Protein AF-A0A526PWU8-F1 (afdb_monomer_lite)

Foldseek 3Di:
DLCVVQVADPVLLVVLVDVQQDDDDDDDDDDDHFLPQDDDDDDDDRVVVSVVVVVLVVVVCVVVVVVVQGSNDPVSVSNSLSVQLSCCCVVVVDDSHNSPLSSVCVVLPVVRSSVVVVVVVVPDD

pLDDT: mean 73.17, std 18.89, range [35.84, 96.38]

Structure (mmCIF, N/CA/C/O backbone):
data_AF-A0A526PWU8-F1
#
_entry.id   AF-A0A526PWU8-F1
#
loop_
_atom_site.group_PDB
_atom_site.id
_atom_site.type_symbol
_atom_site.label_atom_id
_atom_site.label_alt_id
_atom_site.label_comp_id
_atom_site.label_asym_id
_atom_site.label_entity_id
_atom_site.label_seq_id
_atom_site.pdbx_PDB_ins_code
_atom_site.Cartn_x
_atom_site.Cartn_y
_atom_site.Cartn_z
_atom_site.occupancy
_atom_site.B_iso_or_equiv
_atom_site.auth_seq_id
_atom_site.auth_comp_id
_atom_site.auth_asym_id
_atom_site.auth_atom_id
_atom_site.pdbx_PDB_model_num
ATOM 1 N N . ARG A 1 1 ? -15.198 -8.982 1.506 1.00 78.94 1 ARG A N 1
ATOM 2 C CA . ARG A 1 1 ? -15.001 -7.633 2.099 1.00 78.94 1 ARG A CA 1
ATOM 3 C C . ARG A 1 1 ? -14.085 -6.781 1.226 1.00 78.94 1 ARG A C 1
ATOM 5 O O . ARG A 1 1 ? -14.590 -5.815 0.687 1.00 78.94 1 ARG A O 1
ATOM 12 N N . ALA A 1 2 ? -12.819 -7.158 1.005 1.00 84.00 2 ALA A N 1
ATOM 13 C CA . ALA A 1 2 ? -11.899 -6.387 0.153 1.00 84.00 2 ALA A CA 1
ATOM 14 C C . ALA A 1 2 ? -12.411 -6.175 -1.291 1.00 84.00 2 ALA A C 1
ATOM 16 O O . ALA A 1 2 ? -12.413 -5.049 -1.766 1.00 84.00 2 ALA A O 1
ATOM 17 N N . GLU A 1 3 ? -12.932 -7.211 -1.957 1.00 87.31 3 GLU A N 1
ATOM 18 C CA . GLU A 1 3 ? -13.526 -7.072 -3.302 1.00 87.31 3 GLU A CA 1
ATOM 19 C C . GLU A 1 3 ? -14.663 -6.047 -3.346 1.00 87.31 3 GLU A C 1
ATOM 21 O O . GLU A 1 3 ? -14.628 -5.131 -4.153 1.00 87.31 3 GLU A O 1
ATOM 26 N N . GLN A 1 4 ? -15.633 -6.145 -2.435 1.00 88.94 4 GLN A N 1
ATOM 27 C CA . GLN A 1 4 ? -16.735 -5.179 -2.345 1.00 88.94 4 GLN A CA 1
ATOM 28 C C . GLN A 1 4 ? -16.242 -3.761 -2.022 1.00 88.94 4 GLN A C 1
ATOM 30 O O . GLN A 1 4 ? -16.805 -2.791 -2.512 1.00 88.94 4 GLN A O 1
ATOM 35 N N . LYS A 1 5 ? -15.191 -3.641 -1.203 1.00 91.31 5 LYS A N 1
ATOM 36 C CA . LYS A 1 5 ? -14.619 -2.360 -0.769 1.00 91.31 5 LYS A CA 1
ATOM 37 C C . LYS A 1 5 ? -13.833 -1.657 -1.881 1.00 91.31 5 LYS A C 1
ATOM 39 O O . LYS A 1 5 ? -13.864 -0.436 -1.954 1.00 91.31 5 LYS A O 1
ATOM 44 N N . TYR A 1 6 ? -13.132 -2.414 -2.724 1.00 92.75 6 TYR A N 1
ATOM 45 C CA . TYR A 1 6 ? -12.161 -1.878 -3.688 1.00 92.75 6 TYR A CA 1
ATOM 46 C C . TYR A 1 6 ? -12.539 -2.110 -5.159 1.00 92.75 6 TYR A C 1
ATOM 48 O O . TYR A 1 6 ? -11.911 -1.554 -6.064 1.00 92.75 6 TYR A O 1
ATOM 56 N N . GLY A 1 7 ? -13.567 -2.921 -5.415 1.00 90.81 7 GLY A N 1
ATOM 57 C CA . GLY A 1 7 ? -14.019 -3.299 -6.755 1.00 90.81 7 GLY A CA 1
ATOM 58 C C . GLY A 1 7 ? -13.056 -4.232 -7.496 1.00 90.81 7 GLY A C 1
ATOM 59 O O . GLY A 1 7 ? -13.174 -4.388 -8.707 1.00 90.81 7 GLY A O 1
ATOM 60 N N . VAL A 1 8 ? -12.082 -4.820 -6.798 1.00 90.50 8 VAL A N 1
ATOM 61 C CA . VAL A 1 8 ? -11.079 -5.725 -7.376 1.00 90.50 8 VAL A CA 1
ATOM 62 C C . VAL A 1 8 ? -11.532 -7.167 -7.141 1.00 90.50 8 VAL A C 1
ATOM 64 O O . VAL A 1 8 ? -11.701 -7.541 -5.976 1.00 90.50 8 VAL A O 1
ATOM 67 N N . PRO A 1 9 ? -11.719 -7.991 -8.190 1.00 89.31 9 PRO A N 1
ATOM 68 C CA . PRO A 1 9 ? -12.266 -9.333 -8.032 1.00 89.31 9 PRO A CA 1
ATOM 69 C C . PRO A 1 9 ? -11.442 -10.198 -7.074 1.00 89.31 9 PRO A C 1
ATOM 71 O O . PRO A 1 9 ? -10.207 -10.175 -7.110 1.00 89.31 9 PRO A O 1
ATOM 74 N N . VAL A 1 10 ? -12.107 -11.026 -6.260 1.00 81.56 10 VAL A N 1
ATOM 75 C CA . VAL A 1 10 ? -11.420 -11.959 -5.340 1.00 81.56 10 VAL A CA 1
ATOM 76 C C . VAL A 1 10 ? -10.336 -12.794 -6.037 1.00 81.56 10 VAL A C 1
ATOM 78 O O . VAL A 1 10 ? -9.242 -12.892 -5.475 1.00 81.56 10 VAL A O 1
ATOM 81 N N . PRO A 1 11 ? -10.551 -13.356 -7.247 1.00 82.31 11 PRO A N 1
ATOM 82 C CA . PRO A 1 11 ? -9.510 -14.109 -7.944 1.00 82.31 11 PRO A CA 1
ATOM 83 C C . PRO A 1 11 ? -8.232 -13.303 -8.198 1.00 82.31 11 PRO A C 1
ATOM 85 O O . PRO A 1 11 ? -7.144 -13.855 -8.065 1.00 82.31 11 PRO A O 1
ATOM 88 N N . VAL A 1 12 ? -8.347 -12.003 -8.491 1.00 79.81 12 VAL A N 1
ATOM 89 C CA . VAL A 1 12 ? -7.199 -11.104 -8.704 1.00 79.81 12 VAL A CA 1
ATOM 90 C C . VAL A 1 12 ? -6.416 -10.929 -7.406 1.00 79.81 12 VAL A C 1
ATOM 92 O O . VAL A 1 12 ? -5.203 -11.138 -7.372 1.00 79.81 12 VAL A O 1
ATOM 95 N N . LEU A 1 13 ? -7.119 -10.631 -6.308 1.00 80.19 13 LEU A N 1
ATOM 96 C CA . LEU A 1 13 ? -6.516 -10.488 -4.979 1.00 80.19 13 LEU A CA 1
ATOM 97 C C . LEU A 1 13 ? -5.796 -11.773 -4.557 1.00 80.19 13 LEU A C 1
ATOM 99 O O . LEU A 1 13 ? -4.666 -11.737 -4.068 1.00 80.19 13 LEU A O 1
ATOM 103 N N . MET A 1 14 ? -6.438 -12.921 -4.773 1.00 78.88 14 MET A N 1
ATOM 104 C CA . MET A 1 14 ? -5.879 -14.227 -4.433 1.00 78.88 14 MET A CA 1
ATOM 105 C C . MET A 1 14 ? -4.725 -14.625 -5.347 1.00 78.88 14 MET A C 1
ATOM 107 O O . MET A 1 14 ? -3.791 -15.260 -4.866 1.00 78.88 14 MET A O 1
ATOM 111 N N . ALA A 1 15 ? -4.734 -14.238 -6.624 1.00 77.69 15 ALA A N 1
ATOM 112 C CA . ALA A 1 15 ? -3.614 -14.464 -7.530 1.00 77.69 15 ALA A CA 1
ATOM 113 C C . ALA A 1 15 ? -2.361 -13.717 -7.058 1.00 77.69 15 ALA A C 1
ATOM 115 O O . ALA A 1 15 ? -1.297 -14.330 -6.962 1.00 77.69 15 ALA A O 1
ATOM 116 N N . THR A 1 16 ? -2.496 -12.441 -6.676 1.00 71.56 16 THR A N 1
ATOM 117 C CA . THR A 1 16 ? -1.396 -11.669 -6.080 1.00 71.56 16 THR A CA 1
ATOM 118 C C . THR A 1 16 ? -0.931 -12.324 -4.782 1.00 71.56 16 THR A C 1
ATOM 120 O O . THR A 1 16 ? 0.226 -12.710 -4.672 1.00 71.56 16 THR A O 1
ATOM 123 N N . VAL A 1 17 ? -1.830 -12.568 -3.825 1.00 72.50 17 VAL A N 1
ATOM 124 C CA . VAL A 1 17 ? -1.449 -13.161 -2.532 1.00 72.50 17 VAL A CA 1
ATOM 125 C C . VAL A 1 17 ? -0.791 -14.534 -2.695 1.00 72.50 17 VAL A C 1
ATOM 127 O O . VAL A 1 17 ? 0.216 -14.794 -2.048 1.00 72.50 17 VAL A O 1
ATOM 130 N N . ARG A 1 18 ? -1.296 -15.397 -3.586 1.00 70.38 18 ARG A N 1
ATOM 131 C CA . ARG A 1 18 ? -0.736 -16.732 -3.854 1.00 70.38 18 ARG A CA 1
ATOM 132 C C . ARG A 1 18 ? 0.637 -16.668 -4.513 1.00 70.38 18 ARG A C 1
ATOM 134 O O . ARG A 1 18 ? 1.509 -17.478 -4.188 1.00 70.38 18 ARG A O 1
ATOM 141 N N . LYS A 1 19 ? 0.819 -15.751 -5.466 1.00 66.69 19 LYS A N 1
ATOM 142 C CA . LYS A 1 19 ? 2.104 -15.531 -6.134 1.00 66.69 19 LYS A CA 1
ATOM 143 C C . LYS A 1 19 ? 3.153 -15.076 -5.126 1.00 66.69 19 LYS A C 1
ATOM 145 O O . LYS A 1 19 ? 4.264 -15.600 -5.124 1.00 66.69 19 LYS A O 1
ATOM 150 N N . GLU A 1 20 ? 2.756 -14.182 -4.233 1.00 61.22 20 GLU A N 1
ATOM 151 C CA . GLU A 1 20 ? 3.631 -13.605 -3.224 1.00 61.22 20 GLU A CA 1
ATOM 152 C C . GLU A 1 20 ? 3.865 -14.517 -2.002 1.00 61.22 20 GLU A C 1
ATOM 154 O O . GLU A 1 20 ? 4.917 -14.457 -1.366 1.00 61.22 20 GLU A O 1
ATOM 159 N N . SER A 1 21 ? 2.921 -15.402 -1.662 1.00 57.25 21 SER A N 1
ATOM 160 C CA . SER A 1 21 ? 3.052 -16.324 -0.524 1.00 57.25 21 SER A CA 1
ATOM 161 C C . SER A 1 21 ? 3.896 -17.564 -0.831 1.00 57.25 21 SER A C 1
ATOM 163 O O . SER A 1 21 ? 4.209 -18.320 0.085 1.00 57.25 21 SER A O 1
ATOM 165 N N . GLY A 1 22 ? 4.252 -17.798 -2.099 1.00 52.75 22 GLY A N 1
ATOM 166 C CA . GLY A 1 22 ? 5.126 -18.893 -2.515 1.00 52.75 22 GLY A CA 1
ATOM 167 C C . GLY A 1 22 ? 4.558 -20.278 -2.191 1.00 52.75 22 GLY A C 1
ATOM 168 O O . GLY A 1 22 ? 4.898 -20.890 -1.180 1.00 52.75 22 GLY A O 1
ATOM 169 N N . PHE A 1 23 ? 3.727 -20.818 -3.081 1.00 41.94 23 PHE A N 1
ATOM 170 C CA . PHE A 1 23 ? 3.317 -22.225 -3.044 1.00 41.94 23 PHE A CA 1
ATOM 171 C C . PHE A 1 23 ? 4.574 -23.123 -3.118 1.00 41.94 23 PHE A C 1
ATOM 173 O O . PHE A 1 23 ? 5.199 -23.223 -4.172 1.00 41.94 23 PHE A O 1
ATOM 180 N N . LYS A 1 24 ? 4.986 -23.763 -2.014 1.00 46.44 24 LYS A N 1
ATOM 181 C CA . LYS A 1 24 ? 6.029 -24.803 -2.033 1.00 46.44 24 LYS A CA 1
ATOM 182 C C . LYS A 1 24 ? 5.390 -26.177 -1.894 1.00 46.44 24 LYS A C 1
ATOM 184 O O . LYS A 1 24 ? 5.025 -26.577 -0.797 1.00 46.44 24 LYS A O 1
ATOM 189 N N . SER A 1 25 ? 5.367 -26.923 -2.991 1.00 37.75 25 SER A N 1
ATOM 190 C CA . SER A 1 25 ? 5.422 -28.382 -2.951 1.00 37.75 25 SER A CA 1
ATOM 191 C C . SER A 1 25 ? 6.867 -28.789 -3.282 1.00 37.75 25 SER A C 1
ATOM 193 O O . SER A 1 25 ? 7.244 -28.852 -4.444 1.00 37.75 25 SER A O 1
ATOM 195 N N . ASN A 1 26 ? 7.697 -28.982 -2.249 1.00 38.25 26 ASN A N 1
ATOM 196 C CA . ASN A 1 26 ? 8.969 -29.734 -2.271 1.00 38.25 26 ASN A CA 1
ATOM 197 C C . ASN A 1 26 ? 10.193 -29.271 -3.101 1.00 38.25 26 ASN A C 1
ATOM 199 O O . ASN A 1 26 ? 10.957 -30.099 -3.583 1.00 38.25 26 ASN A O 1
ATOM 203 N N . ALA A 1 27 ? 10.532 -27.981 -3.114 1.00 37.31 27 ALA A N 1
ATOM 204 C CA . ALA A 1 27 ? 11.926 -27.558 -3.336 1.00 37.31 27 ALA A CA 1
ATOM 205 C C . ALA A 1 27 ? 12.277 -26.425 -2.365 1.00 37.31 27 ALA A C 1
ATOM 207 O O . ALA A 1 27 ? 11.415 -25.610 -2.037 1.00 37.31 27 ALA A O 1
ATOM 208 N N . ARG A 1 28 ? 13.511 -26.355 -1.850 1.00 46.47 28 AR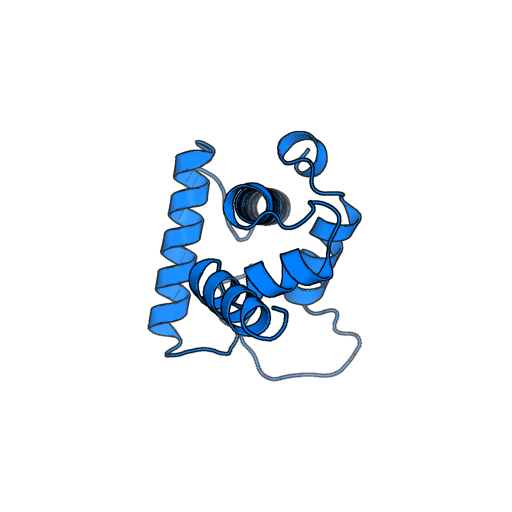G A N 1
ATOM 209 C CA . ARG A 1 28 ? 13.979 -25.242 -1.000 1.00 46.47 28 ARG A CA 1
ATOM 210 C C . ARG A 1 28 ? 14.653 -24.152 -1.862 1.00 46.47 28 ARG A C 1
ATOM 212 O O . ARG A 1 28 ? 15.850 -24.257 -2.082 1.00 46.47 28 ARG A O 1
ATOM 219 N N . PRO A 1 29 ? 13.961 -23.075 -2.288 1.00 40.81 29 PRO A N 1
ATOM 220 C CA . PRO A 1 29 ? 14.620 -21.847 -2.730 1.00 40.81 29 PRO A CA 1
ATOM 221 C C . PRO A 1 29 ? 15.120 -21.014 -1.530 1.00 40.81 29 PRO A C 1
ATOM 223 O O . PRO A 1 29 ? 14.491 -21.075 -0.458 1.00 40.81 29 PRO A O 1
ATOM 226 N N . PRO A 1 30 ? 16.223 -20.251 -1.698 1.00 42.00 30 PRO A N 1
ATOM 227 C CA . PRO A 1 30 ? 16.842 -19.426 -0.658 1.00 42.00 30 PRO A CA 1
ATOM 228 C C . PRO A 1 30 ? 15.914 -18.278 -0.208 1.00 42.00 30 PRO A C 1
ATOM 230 O O . PRO A 1 30 ? 15.068 -17.802 -0.960 1.00 42.00 30 PRO A O 1
ATOM 233 N N . ARG A 1 31 ? 16.019 -17.894 1.071 1.00 48.88 31 ARG A N 1
ATOM 234 C CA . ARG A 1 31 ? 15.064 -17.049 1.828 1.00 48.88 31 ARG A CA 1
ATOM 235 C C . ARG A 1 31 ? 15.029 -15.595 1.320 1.00 48.88 31 ARG A C 1
ATOM 237 O O . ARG A 1 31 ? 16.102 -15.052 1.118 1.00 48.88 31 ARG A O 1
ATOM 244 N N . THR A 1 32 ? 13.841 -14.967 1.258 1.00 45.06 32 THR A N 1
ATOM 245 C CA . THR A 1 32 ? 13.369 -13.811 2.079 1.00 45.06 32 THR A CA 1
ATOM 246 C C . THR A 1 32 ? 11.852 -13.575 1.799 1.00 45.06 32 THR A C 1
ATOM 248 O O . THR A 1 32 ? 11.385 -13.947 0.731 1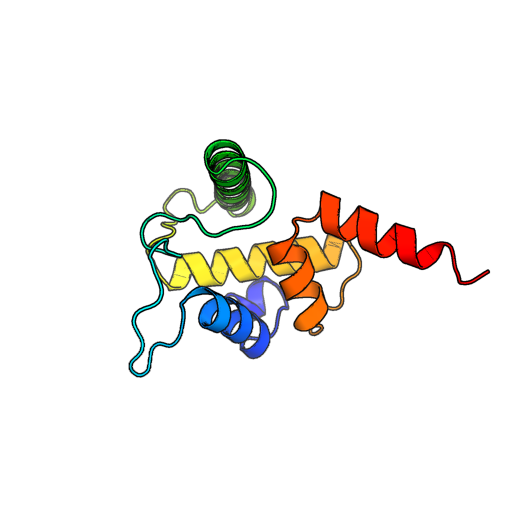.00 45.06 32 THR A O 1
ATOM 251 N N . LYS A 1 33 ? 11.025 -13.184 2.789 1.00 49.22 33 LYS A N 1
ATOM 252 C CA . LYS A 1 33 ? 9.587 -13.583 2.900 1.00 49.22 33 LYS A CA 1
ATOM 253 C C . LYS A 1 33 ? 8.566 -12.493 2.511 1.00 49.22 33 LYS A C 1
ATOM 255 O O . LYS A 1 33 ? 8.915 -11.336 2.605 1.00 49.22 33 LYS A O 1
ATOM 260 N N . LEU A 1 34 ? 7.297 -12.840 2.213 1.00 48.72 34 LEU A N 1
ATOM 261 C CA . LEU A 1 34 ? 6.120 -11.942 2.324 1.00 48.72 34 LEU A CA 1
ATOM 262 C C . LEU A 1 34 ? 5.220 -12.379 3.513 1.00 48.72 34 LEU A C 1
ATOM 264 O O . LEU A 1 34 ? 5.021 -13.571 3.728 1.00 48.72 34 LEU A O 1
ATOM 268 N N . LEU A 1 35 ? 4.701 -11.418 4.296 1.00 55.25 35 LEU A N 1
ATOM 269 C CA . LEU A 1 35 ? 3.804 -11.538 5.476 1.00 55.25 35 LEU A CA 1
ATOM 270 C C . LEU A 1 35 ? 4.329 -12.292 6.711 1.00 55.25 35 LEU A C 1
ATOM 272 O O . LEU A 1 35 ? 3.591 -12.589 7.647 1.00 55.25 35 LEU A O 1
ATOM 276 N N . GLY A 1 36 ? 5.641 -12.467 6.791 1.00 48.84 36 GLY A N 1
ATOM 277 C CA . GLY A 1 36 ? 6.340 -12.584 8.065 1.00 48.84 36 GLY A CA 1
ATOM 278 C C . GLY A 1 36 ? 7.684 -11.881 7.959 1.00 48.84 36 GLY A C 1
ATOM 279 O O . GLY A 1 36 ? 8.659 -12.600 7.812 1.00 48.84 36 GLY A O 1
ATOM 280 N N . PHE A 1 37 ? 7.674 -10.531 7.996 1.00 49.22 37 PHE A N 1
ATOM 281 C CA . PHE A 1 37 ? 8.753 -9.515 7.821 1.00 49.22 37 PHE A CA 1
ATOM 282 C C . PHE A 1 37 ? 9.374 -9.398 6.400 1.00 49.22 37 PHE A C 1
ATOM 284 O O . PHE A 1 37 ? 10.227 -10.177 6.025 1.00 49.22 37 PHE A O 1
ATOM 291 N N . ILE A 1 38 ? 8.958 -8.449 5.552 1.00 51.12 38 ILE A N 1
ATOM 292 C CA . ILE A 1 38 ? 9.088 -8.591 4.081 1.00 51.12 38 ILE A CA 1
ATOM 293 C C . ILE A 1 38 ? 10.429 -8.115 3.471 1.00 51.12 38 ILE A C 1
ATOM 295 O O . ILE A 1 38 ? 10.706 -6.922 3.558 1.00 51.12 38 ILE A O 1
ATOM 299 N N . PRO A 1 39 ? 11.221 -8.964 2.772 1.00 48.38 39 PRO A N 1
ATOM 300 C CA . PRO A 1 39 ? 11.864 -8.513 1.515 1.00 48.38 39 PRO A CA 1
ATOM 301 C C . PRO A 1 39 ? 11.926 -9.560 0.375 1.00 48.38 39 PRO A C 1
ATOM 303 O O . PRO A 1 39 ? 12.250 -10.721 0.625 1.00 48.38 39 PRO A O 1
ATOM 306 N N . TRP A 1 40 ? 11.765 -9.152 -0.899 1.00 49.91 40 TRP A N 1
ATOM 307 C CA . TRP A 1 40 ? 12.185 -9.956 -2.071 1.00 49.91 40 TRP A CA 1
ATOM 308 C C . TRP A 1 40 ? 12.422 -9.102 -3.353 1.00 49.91 40 TRP A C 1
ATOM 310 O O . TRP A 1 40 ? 11.668 -8.173 -3.607 1.00 49.91 40 TRP A O 1
ATOM 320 N N . LYS A 1 41 ? 13.519 -9.370 -4.098 1.00 44.50 41 LYS A N 1
ATOM 321 C CA . LYS A 1 41 ? 14.167 -8.548 -5.179 1.00 44.50 41 LYS A CA 1
ATOM 322 C C . LYS A 1 41 ? 13.407 -8.533 -6.535 1.00 44.50 41 LYS A C 1
ATOM 324 O O . LYS A 1 41 ? 12.645 -9.463 -6.777 1.00 44.50 41 LYS A O 1
ATOM 329 N N . HIS A 1 42 ? 13.605 -7.617 -7.511 1.00 41.53 42 HIS A N 1
ATOM 330 C CA . HIS A 1 42 ? 14.528 -6.475 -7.799 1.00 41.53 42 HIS A CA 1
ATOM 331 C C . HIS A 1 42 ? 13.674 -5.186 -7.988 1.00 41.53 42 HIS A C 1
ATOM 333 O O . HIS A 1 42 ? 12.602 -5.296 -8.562 1.00 41.53 42 HIS A O 1
ATOM 339 N N . VAL A 1 43 ? 14.018 -3.976 -7.505 1.00 41.72 43 VAL A N 1
ATOM 340 C CA . VAL A 1 43 ? 15.067 -3.041 -7.989 1.00 41.72 43 VAL A CA 1
ATOM 341 C C . VAL A 1 43 ? 15.589 -2.160 -6.825 1.00 41.72 43 VAL A C 1
ATOM 343 O O . VAL A 1 43 ? 14.803 -1.511 -6.146 1.00 41.72 43 VAL A O 1
ATOM 346 N N . SER A 1 44 ? 16.923 -2.117 -6.668 1.00 48.50 44 SER A N 1
ATOM 347 C CA . SER A 1 44 ? 17.749 -1.219 -5.820 1.00 48.50 44 SER A CA 1
ATOM 348 C C . SER A 1 44 ? 17.640 -1.357 -4.286 1.00 48.50 44 SER A C 1
ATOM 350 O O . SER A 1 44 ? 16.552 -1.416 -3.742 1.00 48.50 44 SER A O 1
ATOM 352 N N . SER A 1 45 ? 18.814 -1.460 -3.630 1.00 51.12 45 SER A N 1
ATOM 353 C CA . SER A 1 45 ? 19.121 -1.748 -2.203 1.00 51.12 45 SER A CA 1
ATOM 354 C C . SER A 1 45 ? 17.962 -2.210 -1.291 1.00 51.12 45 SER A C 1
ATOM 356 O O . SER A 1 45 ? 16.983 -1.507 -1.069 1.00 51.12 45 SER A O 1
ATOM 358 N N . ALA A 1 46 ? 18.105 -3.388 -0.665 1.00 53.97 46 ALA A N 1
ATOM 359 C CA . ALA A 1 46 ? 17.080 -3.985 0.209 1.00 53.97 46 ALA A CA 1
ATOM 360 C C . ALA A 1 46 ? 16.507 -3.015 1.268 1.00 53.97 46 ALA A C 1
ATOM 362 O O . ALA A 1 46 ? 15.319 -3.084 1.567 1.00 53.97 46 ALA A O 1
ATOM 363 N N . THR A 1 47 ? 17.331 -2.089 1.769 1.00 53.03 47 THR A N 1
ATOM 364 C CA . THR A 1 47 ? 16.949 -1.025 2.708 1.00 53.03 47 THR A CA 1
ATOM 365 C C . THR A 1 47 ? 15.982 0.003 2.108 1.00 53.03 47 THR A C 1
ATOM 367 O O . THR A 1 47 ? 15.013 0.381 2.761 1.00 53.03 47 THR A O 1
ATOM 370 N N . GLY A 1 48 ? 16.206 0.449 0.869 1.00 53.97 48 GLY A N 1
ATOM 371 C CA . GLY A 1 48 ? 15.342 1.436 0.213 1.00 53.97 48 GLY A CA 1
ATOM 372 C C . GLY A 1 48 ? 13.974 0.857 -0.150 1.00 53.97 48 GLY A C 1
ATOM 373 O O . GLY A 1 48 ? 12.950 1.506 0.045 1.00 53.97 48 GLY A O 1
ATOM 374 N N . TYR A 1 49 ? 13.935 -0.401 -0.597 1.00 57.09 49 TYR A N 1
ATOM 375 C CA . TYR A 1 49 ? 12.677 -1.091 -0.889 1.00 57.09 49 TYR A CA 1
ATOM 376 C C . TYR A 1 49 ? 11.857 -1.376 0.376 1.00 57.09 49 TYR A C 1
ATOM 378 O O . TYR A 1 49 ? 10.647 -1.153 0.382 1.00 57.09 49 TYR A O 1
ATOM 386 N N . SER A 1 50 ? 12.496 -1.807 1.474 1.00 57.28 50 SER A N 1
ATOM 387 C CA . SER A 1 50 ? 11.785 -1.977 2.747 1.00 57.28 50 SER A CA 1
ATOM 388 C C . SER A 1 50 ? 11.197 -0.657 3.244 1.00 57.28 50 SER A C 1
ATOM 390 O O . SER A 1 50 ? 10.054 -0.640 3.682 1.00 57.28 50 SER A O 1
ATOM 392 N N . GLN A 1 51 ? 11.921 0.458 3.088 1.00 62.34 51 GLN A N 1
ATOM 393 C CA . GLN A 1 51 ? 11.418 1.793 3.424 1.00 62.34 51 GLN A CA 1
ATOM 394 C C . GLN A 1 51 ? 10.253 2.231 2.527 1.00 62.34 51 GLN A C 1
ATOM 396 O O . GLN A 1 51 ? 9.280 2.784 3.030 1.00 62.34 51 GLN A O 1
ATOM 401 N N . ALA A 1 52 ? 10.314 1.964 1.218 1.00 65.44 52 ALA A N 1
ATOM 402 C CA . ALA A 1 52 ? 9.218 2.264 0.298 1.00 65.44 52 ALA A CA 1
ATOM 403 C C . ALA A 1 52 ? 7.954 1.470 0.663 1.00 65.44 52 ALA A C 1
ATOM 405 O O . ALA A 1 52 ? 6.874 2.047 0.761 1.00 65.44 52 ALA A O 1
ATOM 406 N N . LEU A 1 53 ? 8.099 0.174 0.953 1.00 70.00 53 LEU A N 1
ATOM 407 C CA . LEU A 1 53 ? 7.002 -0.659 1.446 1.00 70.00 53 LEU A CA 1
ATOM 408 C C . LEU A 1 53 ? 6.470 -0.187 2.801 1.00 70.00 53 LEU A C 1
ATOM 410 O O . LEU A 1 53 ? 5.260 -0.229 3.031 1.00 70.00 53 LEU A O 1
ATOM 414 N N . ASP A 1 54 ? 7.348 0.264 3.696 1.00 74.06 54 ASP A N 1
ATOM 415 C CA . ASP A 1 54 ? 6.946 0.835 4.978 1.00 74.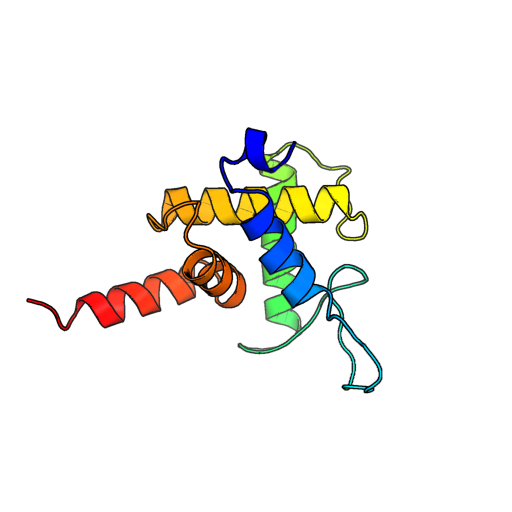06 54 ASP A CA 1
ATOM 416 C C . ASP A 1 54 ? 6.143 2.120 4.804 1.00 74.06 54 ASP A C 1
ATOM 418 O O . ASP A 1 54 ? 5.083 2.261 5.420 1.00 74.06 54 ASP A O 1
ATOM 422 N N . GLY A 1 55 ? 6.572 2.988 3.888 1.00 81.94 55 GLY A N 1
ATOM 423 C CA . GLY A 1 55 ? 5.828 4.173 3.476 1.00 81.94 55 GLY A CA 1
ATOM 424 C C . GLY A 1 55 ? 4.461 3.825 2.888 1.00 81.94 55 GLY A C 1
ATOM 425 O O . GLY A 1 55 ? 3.450 4.358 3.336 1.00 81.94 55 GLY A O 1
ATOM 426 N N . THR A 1 56 ? 4.394 2.878 1.948 1.00 85.38 56 THR A N 1
ATOM 427 C CA . THR A 1 56 ? 3.130 2.455 1.321 1.00 85.38 56 THR A CA 1
ATOM 428 C C . THR A 1 56 ? 2.171 1.812 2.324 1.00 85.38 56 THR A C 1
ATOM 430 O O . THR A 1 56 ? 0.966 2.047 2.269 1.00 85.38 56 THR A O 1
ATOM 433 N N . TRP A 1 57 ? 2.673 1.027 3.276 1.00 86.19 57 TRP A N 1
ATOM 434 C CA . TRP A 1 57 ? 1.837 0.464 4.334 1.00 86.19 57 TRP A CA 1
ATOM 435 C C . TRP A 1 57 ? 1.327 1.531 5.301 1.00 86.19 57 TRP A C 1
ATOM 437 O O . TRP A 1 57 ? 0.161 1.500 5.682 1.00 86.19 57 TRP A O 1
ATOM 447 N N . SER A 1 58 ? 2.182 2.478 5.691 1.00 89.00 58 SER A N 1
ATOM 448 C CA . SER A 1 58 ? 1.772 3.608 6.526 1.00 89.00 58 SER A CA 1
ATOM 449 C C . SER A 1 58 ? 0.702 4.444 5.820 1.00 89.00 58 SER A C 1
ATOM 451 O O . SER A 1 58 ? -0.309 4.793 6.430 1.00 89.00 58 SER A O 1
ATOM 453 N N . GLN A 1 59 ? 0.862 4.670 4.513 1.00 91.81 59 GLN A N 1
ATOM 454 C CA . GLN A 1 59 ? -0.144 5.319 3.681 1.00 91.81 59 GLN A CA 1
ATOM 455 C C . GLN A 1 59 ? -1.462 4.537 3.679 1.00 91.81 59 GLN A C 1
ATOM 457 O O . GLN A 1 59 ? -2.509 5.133 3.907 1.00 91.81 59 GLN A O 1
ATOM 462 N N . TYR A 1 60 ? -1.425 3.214 3.504 1.00 92.56 60 TYR A N 1
ATOM 463 C CA . TYR A 1 60 ? -2.614 2.366 3.619 1.00 92.56 60 TYR A CA 1
ATOM 464 C C . TYR A 1 60 ? -3.309 2.524 4.978 1.00 92.56 60 TYR A C 1
ATOM 466 O O . TYR A 1 60 ? -4.521 2.735 5.023 1.00 92.56 60 TYR A O 1
ATOM 474 N N . GLN A 1 61 ? -2.568 2.447 6.086 1.00 93.38 61 GLN A N 1
ATOM 475 C CA . GLN A 1 61 ? -3.144 2.580 7.429 1.00 93.38 61 GLN A CA 1
ATOM 476 C C . GLN A 1 61 ? -3.792 3.951 7.632 1.00 93.38 61 GLN A C 1
ATOM 478 O O . GLN A 1 61 ? -4.887 4.027 8.185 1.00 93.38 61 GLN A O 1
ATOM 483 N N . SER A 1 62 ? -3.141 5.004 7.137 1.00 96.38 62 SER A N 1
ATOM 484 C CA . SER A 1 62 ? -3.639 6.377 7.190 1.00 96.38 62 SER A CA 1
ATOM 485 C C . SER A 1 62 ? -4.911 6.558 6.361 1.00 96.38 62 SER A C 1
ATOM 487 O O . SER A 1 62 ? -5.941 6.971 6.887 1.00 96.38 62 SER A O 1
ATOM 489 N N . GLU A 1 63 ? -4.883 6.174 5.083 1.00 95.25 63 GLU A N 1
ATOM 490 C CA . GLU A 1 63 ? -6.006 6.370 4.160 1.00 95.25 63 GLU A CA 1
ATOM 491 C C . GLU A 1 63 ? -7.222 5.499 4.491 1.00 95.25 63 GLU A C 1
ATOM 493 O O . GLU A 1 63 ? -8.353 5.871 4.187 1.00 95.25 63 GLU A O 1
ATOM 498 N N . THR A 1 64 ? -7.012 4.333 5.105 1.00 94.31 64 THR A N 1
ATOM 499 C CA . THR A 1 64 ? -8.108 3.438 5.509 1.00 94.31 64 THR A CA 1
ATOM 500 C C . THR A 1 64 ? -8.555 3.635 6.956 1.00 94.31 64 THR A C 1
ATOM 502 O O . THR A 1 64 ? -9.530 3.010 7.373 1.00 94.31 64 THR A O 1
ATOM 505 N N . GLY A 1 65 ? -7.834 4.446 7.738 1.00 95.62 65 GLY A N 1
ATOM 506 C CA . GLY A 1 65 ? -8.016 4.575 9.186 1.00 95.62 65 GLY A CA 1
ATOM 507 C C . GLY A 1 65 ? -7.676 3.306 9.984 1.00 95.62 65 GLY A C 1
ATOM 508 O O . GLY A 1 65 ? -7.918 3.251 11.191 1.00 95.62 65 GLY A O 1
ATOM 509 N N . ASN A 1 66 ? -7.122 2.268 9.347 1.00 91.81 66 ASN A N 1
ATOM 510 C CA . ASN A 1 66 ? -6.857 0.971 9.967 1.00 91.81 66 ASN A CA 1
ATOM 511 C C . ASN A 1 66 ? -5.467 0.921 10.628 1.00 91.81 66 ASN A C 1
ATOM 513 O O . ASN A 1 66 ? -4.595 0.128 10.266 1.00 91.81 66 ASN A O 1
ATOM 517 N N . TRP A 1 67 ? -5.253 1.761 11.640 1.00 92.38 67 TRP A N 1
ATOM 518 C CA . TRP A 1 67 ? -3.981 1.843 12.375 1.00 92.38 67 TRP A CA 1
ATOM 519 C C . TRP A 1 67 ? -3.600 0.545 13.101 1.00 92.38 67 TRP A C 1
ATOM 521 O O . TRP A 1 67 ? -2.421 0.279 13.325 1.00 92.38 67 TRP A O 1
ATOM 531 N N . ALA A 1 68 ? -4.583 -0.297 13.428 1.00 92.50 68 ALA A N 1
ATOM 532 C CA . ALA A 1 68 ? -4.365 -1.594 14.063 1.00 92.50 68 ALA A CA 1
ATOM 533 C C . ALA A 1 68 ? -4.029 -2.725 13.070 1.00 92.50 68 ALA A C 1
ATOM 535 O O . ALA A 1 68 ? -3.750 -3.846 13.516 1.00 92.50 68 ALA A O 1
ATOM 536 N N . ALA A 1 69 ? -4.058 -2.457 11.757 1.00 87.06 69 ALA A N 1
ATOM 537 C CA . ALA A 1 69 ? -3.743 -3.437 10.724 1.00 87.06 69 ALA A CA 1
ATOM 538 C C . ALA A 1 69 ? -2.339 -4.009 10.911 1.00 87.06 69 ALA A C 1
ATOM 540 O O . ALA A 1 69 ? -1.371 -3.283 11.153 1.00 87.06 69 ALA A O 1
ATOM 541 N N . ARG A 1 70 ? -2.200 -5.323 10.728 1.00 78.38 70 ARG A N 1
ATOM 542 C CA . ARG A 1 70 ? -0.908 -6.009 10.823 1.00 78.38 70 ARG A CA 1
ATOM 543 C C . ARG A 1 70 ? -0.624 -6.744 9.529 1.00 78.38 70 ARG A C 1
ATOM 545 O O . ARG A 1 70 ? -1.374 -7.637 9.161 1.00 78.38 70 ARG A O 1
ATOM 552 N N . ARG A 1 71 ? 0.530 -6.478 8.909 1.00 74.25 71 ARG A N 1
ATOM 553 C CA . ARG A 1 71 ? 0.983 -7.203 7.701 1.00 74.25 71 ARG A CA 1
ATOM 554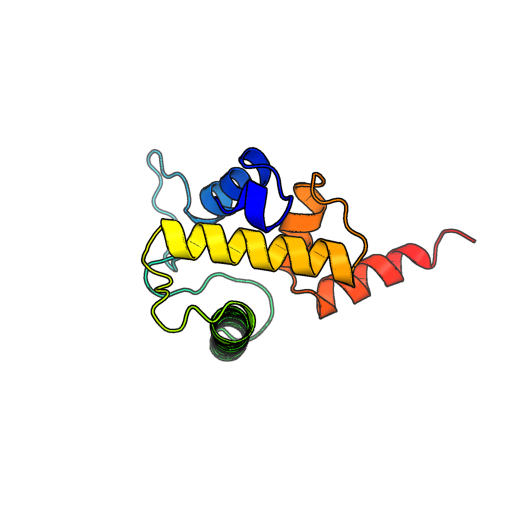 C C . ARG A 1 71 ? 0.995 -8.721 7.880 1.00 74.25 71 ARG A C 1
ATOM 556 O O . ARG A 1 71 ? 0.871 -9.458 6.920 1.00 74.25 71 ARG A O 1
ATOM 563 N N . THR A 1 72 ? 1.163 -9.206 9.104 1.00 68.75 72 THR A N 1
ATOM 564 C CA . THR A 1 72 ? 1.191 -10.642 9.410 1.00 68.75 72 THR A CA 1
ATOM 565 C C . THR A 1 72 ? -0.193 -11.288 9.479 1.00 68.75 72 THR A C 1
ATOM 567 O O . THR A 1 72 ? -0.291 -12.512 9.529 1.00 68.75 72 THR A O 1
ATOM 570 N N . ARG A 1 73 ? -1.278 -10.504 9.490 1.00 73.94 73 ARG A N 1
ATOM 571 C CA . ARG A 1 73 ? -2.649 -11.017 9.460 1.00 73.94 73 ARG A CA 1
ATOM 572 C C . ARG A 1 73 ? -3.109 -11.130 8.016 1.00 73.94 73 ARG A C 1
ATOM 574 O O . ARG A 1 73 ? -3.152 -10.141 7.293 1.00 73.94 73 ARG A O 1
ATOM 581 N N . PHE A 1 74 ? -3.522 -12.333 7.627 1.00 75.19 74 PHE A N 1
ATOM 582 C CA . PHE A 1 74 ? -3.988 -12.612 6.269 1.00 75.19 74 PHE A CA 1
ATOM 583 C C . PHE A 1 74 ? -5.087 -11.643 5.810 1.00 75.19 74 PHE A C 1
ATOM 585 O O . PHE A 1 74 ? -4.997 -11.086 4.723 1.00 75.19 74 PHE A O 1
ATOM 592 N N . ALA A 1 75 ? -6.085 -11.382 6.660 1.00 81.25 75 ALA A N 1
ATOM 593 C CA . ALA A 1 75 ? -7.181 -10.472 6.331 1.00 81.25 75 ALA A CA 1
ATOM 594 C C . ALA A 1 75 ? -6.703 -9.036 6.038 1.00 81.25 75 ALA A C 1
ATOM 596 O O . ALA A 1 75 ? -7.141 -8.445 5.054 1.00 81.25 75 ALA A O 1
ATOM 597 N N . ASP A 1 76 ? -5.778 -8.507 6.844 1.00 84.19 76 ASP A N 1
ATOM 598 C CA . ASP A 1 76 ? -5.230 -7.155 6.667 1.00 84.19 76 ASP A CA 1
ATOM 599 C C . ASP A 1 76 ? -4.340 -7.070 5.421 1.00 84.19 76 ASP A C 1
ATOM 601 O O . ASP A 1 76 ? -4.312 -6.049 4.741 1.00 84.19 76 ASP A O 1
ATOM 605 N N . ALA A 1 77 ? -3.632 -8.151 5.090 1.00 80.38 77 ALA A N 1
ATOM 606 C CA . ALA A 1 77 ? -2.825 -8.217 3.880 1.00 80.38 77 ALA A CA 1
ATOM 607 C C . ALA A 1 77 ? -3.679 -8.266 2.604 1.00 80.38 77 ALA A C 1
ATOM 609 O O . ALA A 1 77 ? -3.344 -7.616 1.618 1.00 80.38 77 ALA A O 1
ATOM 610 N N . VAL A 1 78 ? -4.796 -8.998 2.620 1.00 83.56 78 VAL A N 1
ATOM 611 C CA . VAL A 1 78 ? -5.751 -9.015 1.500 1.00 83.56 78 VAL A CA 1
ATOM 612 C C . VAL A 1 78 ? -6.416 -7.648 1.326 1.00 83.56 78 VAL A C 1
ATOM 614 O O . VAL A 1 78 ? -6.586 -7.202 0.192 1.00 83.56 78 VAL A O 1
ATOM 617 N N . ASP A 1 79 ? -6.769 -6.968 2.423 1.00 90.00 79 ASP A N 1
ATOM 618 C CA . ASP A 1 79 ? -7.322 -5.605 2.373 1.00 90.00 79 ASP A CA 1
ATOM 619 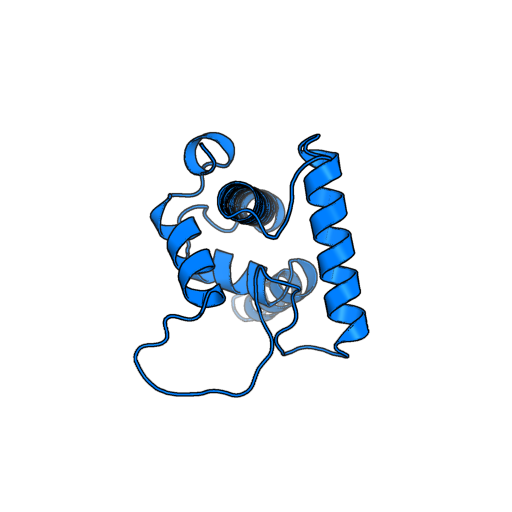C C . ASP A 1 79 ? -6.300 -4.614 1.798 1.00 90.00 79 ASP A C 1
ATOM 621 O O . ASP A 1 79 ? -6.634 -3.850 0.897 1.00 90.00 79 ASP A O 1
ATOM 625 N N . PHE A 1 80 ? -5.035 -4.706 2.223 1.00 88.94 80 PHE A N 1
ATOM 626 C CA . PHE A 1 80 ? -3.934 -3.915 1.671 1.00 88.94 80 PHE A CA 1
ATOM 627 C C . PHE A 1 80 ? -3.734 -4.131 0.166 1.00 88.94 80 PHE A C 1
ATOM 629 O O . PHE A 1 80 ? -3.629 -3.158 -0.577 1.00 88.94 80 PHE A O 1
ATOM 636 N N . VAL A 1 81 ? -3.712 -5.384 -0.305 1.00 87.38 81 VAL A N 1
ATOM 637 C CA . VAL A 1 81 ? -3.596 -5.687 -1.745 1.00 87.38 81 VAL A CA 1
ATOM 638 C C . VAL A 1 81 ? -4.792 -5.119 -2.513 1.00 87.38 81 VAL A C 1
ATOM 640 O O . VAL A 1 81 ? -4.615 -4.551 -3.588 1.00 87.38 81 VAL A O 1
ATOM 643 N N . GLY A 1 82 ? -6.001 -5.212 -1.951 1.00 91.81 82 GLY A N 1
ATOM 644 C CA . GLY A 1 82 ? -7.196 -4.609 -2.540 1.00 91.81 82 GLY A CA 1
ATOM 645 C C . GLY A 1 82 ? -7.101 -3.091 -2.655 1.00 91.81 82 GLY A C 1
ATOM 646 O O . GLY A 1 82 ? -7.339 -2.554 -3.735 1.00 91.81 82 GLY A O 1
ATOM 647 N N . TRP A 1 83 ? -6.682 -2.419 -1.582 1.00 94.75 83 TRP A N 1
ATOM 648 C CA . TRP A 1 83 ? -6.433 -0.977 -1.571 1.00 94.75 83 TRP A CA 1
ATOM 649 C C . TRP A 1 83 ? -5.370 -0.570 -2.595 1.00 94.75 83 TRP A C 1
ATOM 651 O O . TRP A 1 83 ? -5.553 0.393 -3.339 1.00 94.75 83 TRP A O 1
ATOM 661 N N . TYR A 1 84 ? -4.273 -1.322 -2.683 1.00 92.12 84 TYR A N 1
ATOM 662 C CA . TYR A 1 84 ? -3.204 -1.032 -3.632 1.00 92.12 84 TYR A CA 1
ATOM 663 C C . TYR A 1 84 ? -3.704 -1.130 -5.078 1.00 92.12 84 TYR A C 1
ATOM 665 O O . TYR A 1 84 ? -3.456 -0.242 -5.898 1.00 92.12 84 TYR A O 1
ATOM 673 N N . HIS A 1 85 ? -4.444 -2.194 -5.397 1.00 93.06 85 HIS A N 1
ATOM 674 C CA . HIS A 1 85 ? -4.997 -2.404 -6.733 1.00 93.06 85 HIS A CA 1
ATOM 675 C C . HIS A 1 85 ? -6.072 -1.376 -7.083 1.00 93.06 85 HIS A C 1
ATOM 677 O O . HIS A 1 85 ? -6.085 -0.908 -8.218 1.00 93.06 85 HIS A O 1
ATOM 683 N N . SER A 1 86 ? -6.908 -0.935 -6.133 1.00 95.06 86 SER A N 1
ATOM 684 C CA . SER A 1 86 ? -7.841 0.169 -6.408 1.00 95.06 86 SER A CA 1
ATOM 685 C C . SER A 1 86 ? -7.105 1.466 -6.715 1.00 95.06 86 SER A C 1
ATOM 687 O O . SER A 1 86 ? -7.420 2.123 -7.698 1.00 95.06 86 SER A O 1
ATOM 689 N N . LYS A 1 87 ? -6.064 1.801 -5.944 1.00 94.69 87 LYS A N 1
ATOM 690 C CA . LYS A 1 87 ? -5.253 3.002 -6.192 1.00 94.69 87 LYS A CA 1
ATOM 691 C C . LYS A 1 87 ? -4.529 2.914 -7.534 1.00 94.69 87 LYS A C 1
ATOM 693 O O . LYS A 1 87 ? -4.462 3.908 -8.247 1.00 94.69 87 LYS A O 1
ATOM 698 N N . THR A 1 88 ? -4.051 1.731 -7.913 1.00 92.94 88 THR A N 1
ATOM 699 C CA . THR A 1 88 ? -3.478 1.477 -9.244 1.00 92.94 88 THR A CA 1
ATOM 700 C C . THR A 1 88 ? -4.508 1.735 -10.338 1.00 92.94 88 THR A C 1
ATOM 702 O O . THR A 1 88 ? -4.229 2.470 -11.280 1.00 92.94 88 THR A O 1
ATOM 705 N N . ALA A 1 89 ? -5.710 1.176 -10.198 1.00 93.06 89 ALA A N 1
ATOM 706 C CA . ALA A 1 89 ? -6.778 1.364 -11.166 1.00 93.06 89 ALA A CA 1
ATOM 707 C C . ALA A 1 89 ? -7.179 2.839 -11.307 1.00 93.06 89 ALA A C 1
ATOM 709 O O . ALA A 1 89 ? -7.367 3.322 -12.419 1.00 93.06 89 ALA A O 1
ATOM 710 N N . ASP A 1 90 ? -7.243 3.564 -10.191 1.00 93.56 90 ASP A N 1
ATOM 711 C CA . ASP A 1 90 ? -7.675 4.962 -10.169 1.00 93.56 90 ASP A CA 1
ATOM 712 C C . ASP A 1 90 ? -6.593 5.933 -10.666 1.00 93.56 90 ASP A C 1
ATOM 714 O O . ASP A 1 90 ? -6.913 6.969 -11.242 1.00 93.56 90 ASP A O 1
ATOM 718 N N . THR A 1 91 ? -5.310 5.620 -10.461 1.00 91.31 91 THR A N 1
ATOM 719 C CA . THR A 1 91 ? -4.196 6.524 -10.819 1.00 91.31 91 THR A CA 1
ATOM 720 C C . THR A 1 91 ? -3.561 6.221 -12.172 1.00 91.31 91 THR A C 1
ATOM 722 O O . THR A 1 91 ? -3.009 7.123 -12.801 1.00 91.31 91 THR A O 1
ATOM 725 N N . LEU A 1 92 ? -3.617 4.965 -12.618 1.00 90.94 92 LEU A N 1
ATOM 726 C CA . LEU A 1 92 ? -2.951 4.488 -13.832 1.00 90.94 92 LEU A CA 1
ATOM 727 C C . LEU A 1 92 ? -3.939 3.959 -14.879 1.00 90.94 92 LEU A C 1
ATOM 729 O O . LEU A 1 92 ? -3.507 3.414 -15.891 1.00 90.94 92 LEU A O 1
ATOM 733 N N . SER A 1 93 ? -5.249 4.105 -14.644 1.00 91.94 93 SER A N 1
ATOM 734 C CA . SER A 1 93 ? -6.325 3.638 -15.533 1.00 91.94 93 SER A CA 1
ATOM 735 C C . SER A 1 93 ? -6.244 2.146 -15.882 1.00 91.94 93 SER A C 1
ATOM 737 O O . SER A 1 93 ? -6.744 1.713 -16.919 1.00 91.94 93 SER A O 1
ATOM 739 N N . VAL A 1 94 ? -5.620 1.343 -15.015 1.00 91.00 94 VAL A N 1
ATOM 740 C CA . VAL A 1 94 ? -5.558 -0.112 -15.174 1.00 91.00 94 VAL A CA 1
ATOM 741 C C . VAL A 1 94 ? -6.926 -0.703 -14.815 1.00 91.00 94 VAL A C 1
ATOM 743 O O . VAL A 1 94 ? -7.435 -0.430 -13.724 1.00 91.00 94 VAL A O 1
ATOM 746 N N . PRO A 1 95 ? -7.547 -1.531 -15.672 1.00 93.31 95 PRO A N 1
ATOM 747 C CA . PRO A 1 95 ? -8.815 -2.162 -15.334 1.00 93.31 95 PRO A CA 1
ATOM 748 C C . PRO A 1 95 ? -8.711 -2.997 -14.050 1.00 93.31 95 PRO A C 1
ATOM 750 O O . PRO A 1 95 ? -7.772 -3.766 -13.860 1.00 93.31 95 PRO A O 1
ATOM 753 N N . ARG A 1 96 ? -9.712 -2.900 -13.166 1.00 91.12 96 ARG A N 1
ATOM 754 C CA . ARG A 1 96 ? -9.735 -3.620 -11.873 1.00 91.12 96 ARG A CA 1
ATOM 755 C C . ARG A 1 96 ? -9.741 -5.150 -12.012 1.00 91.12 96 ARG A C 1
ATOM 757 O O . ARG A 1 96 ? -9.447 -5.853 -11.051 1.00 91.12 96 ARG A O 1
ATOM 764 N N . ASN A 1 97 ? -10.086 -5.663 -13.190 1.00 89.81 97 ASN A N 1
ATOM 765 C CA . ASN A 1 97 ? -10.055 -7.081 -13.553 1.00 89.81 97 ASN A CA 1
ATOM 766 C C . ASN A 1 97 ? -8.779 -7.491 -14.316 1.00 89.81 97 ASN A C 1
ATOM 768 O O . ASN A 1 97 ? -8.574 -8.685 -14.545 1.00 89.81 97 ASN A O 1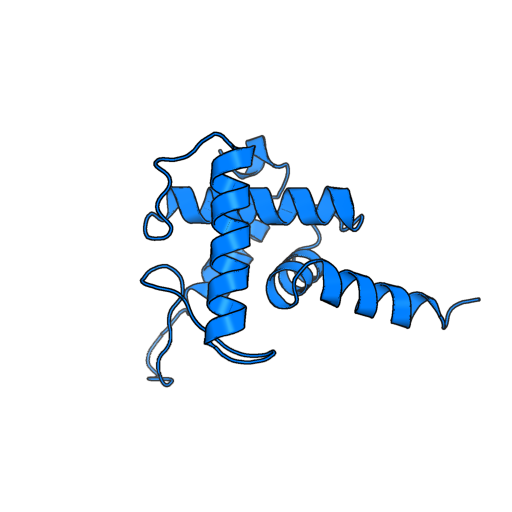
ATOM 772 N N . ASP A 1 98 ? -7.907 -6.548 -14.679 1.00 90.19 98 ASP A N 1
ATOM 773 C CA . ASP A 1 98 ? -6.643 -6.826 -15.359 1.00 90.19 98 ASP A CA 1
ATOM 774 C C . ASP A 1 98 ? -5.585 -7.273 -14.348 1.00 90.19 98 ASP A C 1
ATOM 776 O O . ASP A 1 98 ? -4.755 -6.511 -13.851 1.00 90.19 98 ASP A O 1
ATOM 780 N N . THR A 1 99 ? -5.641 -8.562 -14.020 1.00 85.00 99 THR A N 1
ATOM 781 C CA . THR A 1 99 ? -4.761 -9.176 -13.017 1.00 85.00 99 THR A CA 1
ATOM 782 C C . THR A 1 99 ? -3.285 -8.994 -13.357 1.00 85.00 99 THR A C 1
ATOM 784 O O . THR A 1 99 ? -2.470 -8.836 -12.450 1.00 85.00 99 THR A O 1
ATOM 787 N N . TYR A 1 100 ? -2.933 -9.025 -14.644 1.00 83.69 100 TYR A N 1
ATOM 788 C CA . TYR A 1 100 ? -1.547 -8.944 -15.085 1.00 83.69 100 TYR A CA 1
ATOM 789 C C . TYR A 1 100 ? -0.979 -7.548 -14.848 1.00 83.69 100 TYR A C 1
ATOM 791 O O . TYR A 1 100 ? 0.052 -7.412 -14.189 1.00 83.69 100 TYR A O 1
ATOM 799 N N . ASN A 1 101 ? -1.672 -6.513 -15.320 1.00 86.38 101 ASN A N 1
ATOM 800 C CA . ASN A 1 101 ? -1.208 -5.140 -15.161 1.00 86.38 101 ASN A CA 1
ATOM 801 C C . ASN A 1 101 ? -1.277 -4.665 -13.708 1.00 86.38 101 ASN A C 1
ATOM 803 O O . ASN A 1 101 ? -0.357 -3.991 -13.246 1.00 86.38 101 ASN A O 1
ATOM 807 N N . LEU A 1 102 ? -2.293 -5.085 -12.949 1.00 87.81 102 LEU A N 1
ATOM 808 C CA . LEU A 1 102 ? -2.358 -4.840 -11.507 1.00 87.81 102 LEU A CA 1
ATOM 809 C C . LEU A 1 102 ? -1.191 -5.505 -10.767 1.00 87.81 102 LEU A C 1
ATOM 811 O O . LEU A 1 102 ? -0.548 -4.880 -9.924 1.00 87.81 102 LEU A O 1
ATOM 815 N N . TYR A 1 103 ? -0.866 -6.755 -11.107 1.00 83.44 103 TYR A N 1
ATOM 816 C CA . TYR A 1 103 ? 0.292 -7.445 -10.540 1.00 83.44 103 TYR A CA 1
ATOM 817 C C . TYR A 1 103 ? 1.613 -6.765 -10.919 1.00 83.44 103 TYR A C 1
ATOM 819 O O . TYR A 1 103 ? 2.483 -6.587 -10.068 1.00 83.44 103 TYR A O 1
ATOM 827 N N . LEU A 1 104 ? 1.763 -6.345 -12.176 1.00 83.00 104 LEU A N 1
ATOM 828 C CA . LEU A 1 104 ? 2.973 -5.685 -12.658 1.00 83.00 104 LEU A CA 1
ATOM 829 C C . LEU A 1 104 ? 3.174 -4.313 -12.000 1.00 83.00 104 LEU A C 1
ATOM 831 O O . LEU A 1 104 ? 4.288 -3.983 -11.597 1.00 83.00 104 LEU A O 1
ATOM 835 N N . ALA A 1 105 ? 2.101 -3.540 -11.830 1.00 85.06 105 ALA A N 1
ATOM 836 C CA . ALA A 1 105 ? 2.135 -2.276 -11.105 1.00 85.06 105 ALA A CA 1
ATOM 837 C C . ALA A 1 105 ? 2.482 -2.472 -9.624 1.00 85.06 105 ALA A C 1
ATOM 839 O O . ALA A 1 105 ? 3.291 -1.718 -9.088 1.00 85.06 105 ALA A O 1
ATOM 840 N N . TYR A 1 106 ? 1.937 -3.512 -8.987 1.00 80.69 106 TYR A N 1
ATOM 841 C CA . TYR A 1 106 ? 2.300 -3.902 -7.622 1.00 80.69 106 TYR A CA 1
ATOM 842 C C . TYR A 1 106 ? 3.780 -4.284 -7.500 1.00 80.69 106 TYR A C 1
ATOM 844 O O . TYR A 1 106 ? 4.440 -3.906 -6.533 1.00 80.69 106 TYR A O 1
ATOM 852 N N . TYR A 1 107 ? 4.322 -4.985 -8.498 1.00 76.56 107 TYR A N 1
ATOM 853 C CA . TYR A 1 107 ? 5.719 -5.415 -8.513 1.00 76.56 107 TYR A CA 1
ATOM 854 C C . TYR A 1 107 ? 6.704 -4.255 -8.733 1.00 76.56 107 TYR A C 1
ATOM 856 O O . TYR A 1 107 ? 7.709 -4.150 -8.033 1.00 76.56 107 TYR A O 1
ATOM 864 N N . LEU A 1 108 ? 6.423 -3.374 -9.696 1.00 78.25 108 LEU A N 1
ATOM 865 C CA . LEU A 1 108 ? 7.309 -2.262 -10.063 1.00 78.25 108 LEU A CA 1
ATOM 866 C C . LEU A 1 108 ? 7.128 -1.024 -9.169 1.00 78.25 108 LEU A C 1
ATOM 868 O O . LEU A 1 108 ? 8.040 -0.205 -9.048 1.00 78.25 108 LEU A O 1
ATOM 872 N N . GLY A 1 109 ? 5.951 -0.864 -8.565 1.00 81.69 109 GLY A N 1
ATOM 873 C CA . GLY A 1 109 ? 5.498 0.388 -7.970 1.00 81.69 109 GLY A CA 1
ATOM 874 C C . GLY A 1 109 ? 4.876 1.337 -9.005 1.00 81.69 109 GLY A C 1
ATOM 875 O O . GLY A 1 109 ? 5.273 1.353 -10.173 1.00 81.69 109 GLY A O 1
ATOM 876 N N . TRP A 1 110 ? 3.935 2.187 -8.569 1.00 86.56 110 TRP A N 1
ATOM 877 C CA . TRP A 1 110 ? 3.189 3.104 -9.451 1.00 86.56 110 TRP A CA 1
ATOM 878 C C . TRP A 1 110 ? 4.081 3.979 -10.334 1.00 86.56 110 TRP A C 1
ATOM 880 O O . TRP A 1 110 ? 3.826 4.109 -11.528 1.00 86.56 110 TRP A O 1
ATOM 890 N N . THR A 1 111 ? 5.154 4.548 -9.777 1.00 85.50 111 THR A N 1
ATOM 891 C CA . THR A 1 111 ? 6.052 5.441 -10.525 1.00 85.50 111 THR A CA 1
ATOM 892 C C . THR A 1 111 ? 6.781 4.714 -11.650 1.00 85.50 111 THR A C 1
ATOM 894 O O . THR A 1 111 ? 6.841 5.222 -12.768 1.00 85.50 111 THR A O 1
ATOM 897 N N . ALA A 1 112 ? 7.353 3.539 -11.376 1.00 82.31 112 ALA A N 1
ATOM 898 C CA . ALA A 1 112 ? 8.114 2.798 -12.378 1.00 82.31 112 ALA A CA 1
ATOM 899 C C . ALA A 1 112 ? 7.188 2.182 -13.434 1.00 82.31 112 ALA A C 1
ATOM 901 O O . ALA A 1 112 ? 7.472 2.293 -14.625 1.00 82.31 112 ALA A O 1
ATOM 902 N N . TYR A 1 113 ? 6.044 1.632 -13.018 1.00 85.25 113 TYR A N 1
ATOM 903 C CA . TYR A 1 113 ? 5.018 1.134 -13.933 1.00 85.25 113 TYR A CA 1
ATOM 904 C C . TYR A 1 113 ? 4.468 2.241 -14.846 1.00 85.25 113 TYR A C 1
ATOM 906 O O . TYR A 1 113 ? 4.378 2.073 -16.062 1.00 85.25 113 TYR A O 1
ATOM 914 N N . GLY A 1 114 ? 4.164 3.413 -14.281 1.00 85.38 114 GLY A N 1
ATOM 915 C CA . GLY A 1 114 ? 3.691 4.573 -15.037 1.00 85.38 114 GLY A CA 1
ATOM 916 C C . GLY A 1 114 ? 4.725 5.114 -16.030 1.00 85.38 114 GLY A C 1
ATOM 917 O O . GLY A 1 114 ? 4.361 5.627 -17.084 1.00 85.38 114 GLY A O 1
ATOM 918 N N . ARG A 1 115 ? 6.025 4.989 -15.729 1.00 84.44 115 ARG A N 1
ATOM 919 C CA . ARG A 1 115 ? 7.099 5.336 -16.675 1.00 84.44 115 ARG A CA 1
ATOM 920 C C . ARG A 1 115 ? 7.232 4.308 -17.799 1.00 84.44 115 ARG A C 1
ATOM 922 O O . ARG A 1 115 ? 7.361 4.719 -18.944 1.00 84.44 115 ARG A O 1
ATOM 929 N N . GLY A 1 116 ? 7.183 3.012 -17.482 1.00 76.69 116 GLY A N 1
ATOM 930 C CA . GLY A 1 116 ? 7.255 1.935 -18.478 1.00 76.69 116 GLY A CA 1
ATOM 931 C C . GLY A 1 116 ? 6.089 1.980 -19.466 1.00 76.69 116 GLY A C 1
ATOM 932 O O . GLY A 1 116 ? 6.308 2.050 -20.667 1.00 76.69 116 GLY A O 1
ATOM 933 N N . SER A 1 117 ? 4.859 2.089 -18.954 1.00 64.62 117 SER A N 1
ATOM 934 C CA . SER A 1 117 ? 3.647 2.200 -19.785 1.00 64.62 117 SER A CA 1
ATOM 935 C C . SER A 1 117 ? 3.637 3.433 -20.697 1.00 64.62 117 SER A C 1
ATOM 937 O O . SER A 1 117 ? 3.182 3.356 -21.834 1.00 64.62 117 SER A O 1
ATOM 939 N N . ARG A 1 118 ? 4.170 4.574 -20.238 1.00 59.00 118 ARG A N 1
ATOM 940 C CA . ARG A 1 118 ? 4.317 5.776 -21.080 1.00 59.00 118 ARG A CA 1
ATOM 941 C C . ARG A 1 118 ? 5.460 5.676 -22.091 1.00 59.00 118 ARG A C 1
ATOM 943 O O . ARG A 1 118 ? 5.390 6.343 -23.115 1.00 59.00 118 ARG A O 1
ATOM 950 N N . GLY A 1 119 ? 6.490 4.873 -21.819 1.00 49.09 119 GLY A N 1
ATOM 951 C CA . GLY A 1 119 ? 7.563 4.585 -22.775 1.00 49.09 119 GLY A CA 1
ATOM 952 C C . GLY A 1 119 ? 7.063 3.792 -23.984 1.00 49.09 119 GLY A C 1
ATOM 953 O O . GLY A 1 119 ? 7.428 4.109 -25.112 1.00 49.09 119 GLY A O 1
ATOM 954 N N . ASP A 1 120 ? 6.152 2.842 -23.757 1.00 48.69 120 ASP A N 1
ATOM 955 C CA . ASP A 1 120 ? 5.514 2.054 -24.822 1.00 48.69 120 ASP A CA 1
ATOM 956 C C . ASP A 1 120 ? 4.466 2.864 -25.612 1.00 48.69 120 ASP A C 1
ATOM 958 O O . ASP A 1 120 ? 4.221 2.601 -26.790 1.00 48.69 120 ASP A O 1
ATOM 962 N N . ALA A 1 121 ? 3.899 3.914 -25.006 1.00 44.09 121 ALA A N 1
ATOM 963 C CA . ALA A 1 121 ? 2.995 4.854 -25.676 1.00 44.09 121 ALA A CA 1
ATOM 964 C C . ALA A 1 121 ? 3.701 5.785 -26.691 1.00 44.09 121 ALA A C 1
ATOM 966 O O . ALA A 1 121 ? 3.032 6.541 -27.389 1.00 44.09 121 ALA A O 1
ATOM 967 N N . GLY A 1 122 ? 5.035 5.732 -26.796 1.00 36.34 122 GLY A N 1
ATOM 968 C CA . GLY A 1 122 ? 5.823 6.483 -27.781 1.00 36.34 122 GLY A CA 1
ATOM 969 C C . GLY A 1 122 ? 6.013 5.791 -29.139 1.00 36.34 122 GLY A C 1
ATOM 970 O O . GLY A 1 122 ? 6.679 6.358 -29.999 1.00 36.34 122 GLY A O 1
ATOM 971 N N . VAL A 1 123 ? 5.468 4.583 -29.347 1.00 43.94 123 VAL A N 1
ATOM 972 C CA . VAL A 1 123 ? 5.623 3.805 -30.604 1.00 43.94 123 VAL A CA 1
ATOM 973 C C . VAL A 1 123 ? 4.278 3.542 -31.300 1.00 43.94 123 VAL A C 1
ATOM 975 O O . VAL A 1 123 ? 4.158 2.662 -32.147 1.00 43.94 123 VAL A O 1
ATOM 978 N N . GLN A 1 124 ? 3.239 4.308 -30.970 1.00 38.06 124 GLN A N 1
ATOM 979 C CA . GLN A 1 124 ? 1.994 4.323 -31.740 1.00 38.06 124 GLN A CA 1
ATOM 980 C C . GLN A 1 124 ? 1.518 5.765 -31.900 1.00 38.06 124 GLN A C 1
ATOM 982 O O . GLN A 1 124 ? 0.707 6.275 -31.131 1.00 38.06 124 GLN A O 1
ATOM 987 N N . SER A 1 125 ? 2.076 6.446 -32.893 1.00 35.84 125 SER A N 1
ATOM 988 C CA . SER A 1 125 ? 1.507 7.640 -33.520 1.00 35.84 125 SER A CA 1
ATOM 989 C C . SER A 1 125 ? 1.872 7.620 -34.994 1.00 35.84 125 SER A C 1
ATOM 991 O O . SER A 1 125 ? 3.035 7.260 -35.287 1.00 35.84 125 SER A O 1
#

Radius of gyration: 15.13 Å; chains: 1; bounding box: 36×37×48 Å

Secondary structure (DSSP, 8-state):
-HHHHH---HHHHHHHHHHHHT--SS--PPP--SSSS----SSS-HHHHHHHHHHHHHHHHHHH--TT--TTSHHHHHHHHHHHHHHHHHHH---TT-HHHHHHHHHH-HHHHHHHHHHHTTS--

Sequence (125 aa):
RAEQKYGVPVPVLMATVRKESGFKSNARPPRTKLLGFIPWKHVSSATGYSQALDGTWSQYQSETGNWAARRTRFADAVDFVGWYHSKTADTLSVPRNDTYNLYLAYYLGWTAYGRGSRGDAGVQS